Protein AF-A0A3B9M5R0-F1 (afdb_monomer)

Radius of gyration: 15.45 Å; Cα contacts (8 Å, |Δi|>4): 218; chains: 1; bounding box: 40×31×41 Å

Structure (mmCIF, N/CA/C/O backbone):
data_AF-A0A3B9M5R0-F1
#
_entry.id   AF-A0A3B9M5R0-F1
#
loop_
_atom_site.group_PDB
_atom_site.id
_atom_site.type_symbol
_atom_site.label_atom_id
_atom_site.label_alt_id
_atom_site.label_comp_id
_atom_site.label_asym_id
_atom_site.label_entity_id
_atom_site.label_seq_id
_atom_site.pdbx_PDB_ins_code
_atom_site.Cartn_x
_atom_site.Cartn_y
_atom_site.Cartn_z
_atom_site.occupancy
_atom_site.B_iso_or_equiv
_atom_site.auth_seq_id
_atom_site.auth_comp_id
_atom_site.auth_asym_id
_atom_site.auth_atom_id
_atom_site.pdbx_PDB_model_num
ATOM 1 N N . SER A 1 1 ? -12.198 15.393 16.793 1.00 52.78 1 SER A N 1
ATOM 2 C CA . SER A 1 1 ? -11.192 16.451 17.051 1.00 52.78 1 SER A CA 1
ATOM 3 C C . SER A 1 1 ? -10.620 16.917 15.724 1.00 52.78 1 SER A C 1
ATOM 5 O O . SER A 1 1 ? -10.306 16.064 14.900 1.00 52.78 1 SER A O 1
ATOM 7 N N . GLU A 1 2 ? -10.477 18.224 15.521 1.00 62.06 2 GLU A N 1
ATOM 8 C CA . GLU A 1 2 ? -9.937 18.838 14.297 1.00 62.06 2 GLU A CA 1
ATOM 9 C C . GLU A 1 2 ? -8.559 18.267 13.911 1.00 62.06 2 GLU A C 1
ATOM 11 O O . GLU A 1 2 ? -8.346 17.897 12.761 1.00 62.06 2 GLU A O 1
ATOM 16 N N . LYS A 1 3 ? -7.686 18.021 14.904 1.00 69.56 3 LYS A N 1
ATOM 17 C CA . LYS A 1 3 ? -6.359 17.395 14.71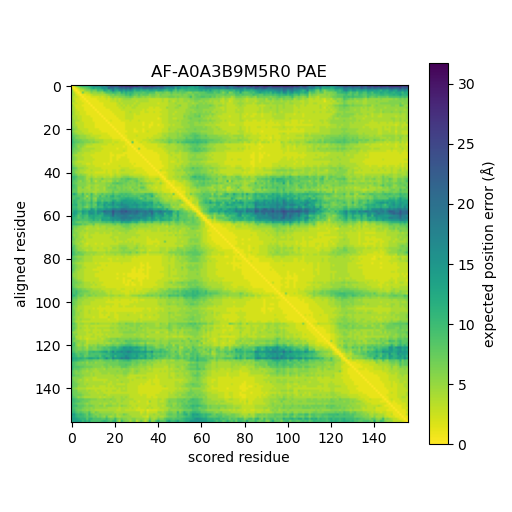7 1.00 69.56 3 LYS A CA 1
ATOM 18 C C . LYS A 1 3 ? -6.401 15.946 14.213 1.00 69.56 3 LYS A C 1
ATOM 20 O O . LYS A 1 3 ? -5.487 15.498 13.535 1.00 69.56 3 LYS A O 1
ATOM 25 N N . GLY A 1 4 ? -7.431 15.186 14.584 1.00 71.50 4 GLY A N 1
ATOM 26 C CA . GLY A 1 4 ? -7.571 13.796 14.141 1.00 71.50 4 GLY A CA 1
ATOM 27 C C . GLY A 1 4 ? -8.160 13.709 12.734 1.00 71.50 4 GLY A C 1
ATOM 28 O O . GLY A 1 4 ? -7.687 12.929 11.915 1.00 71.50 4 GLY A O 1
ATOM 29 N N . ALA A 1 5 ? -9.143 14.561 12.429 1.00 75.38 5 ALA A N 1
ATOM 30 C CA . ALA A 1 5 ? -9.704 14.666 11.085 1.00 75.38 5 ALA A CA 1
ATOM 31 C C . ALA A 1 5 ? -8.661 15.164 10.068 1.00 75.38 5 ALA A C 1
ATOM 33 O O . ALA A 1 5 ? -8.576 14.611 8.973 1.00 75.38 5 ALA A O 1
ATOM 34 N N . SER A 1 6 ? -7.824 16.140 10.443 1.00 82.12 6 SER A N 1
ATOM 35 C CA . SER A 1 6 ? -6.737 16.619 9.584 1.00 82.12 6 SER A CA 1
ATOM 36 C C . SER A 1 6 ? -5.670 15.550 9.340 1.00 82.12 6 SER A C 1
ATOM 38 O O . SER A 1 6 ? -5.227 15.393 8.207 1.00 82.12 6 SER A O 1
ATOM 40 N N . ALA A 1 7 ? -5.313 14.743 10.346 1.00 83.50 7 ALA A N 1
ATOM 41 C CA . ALA A 1 7 ? -4.366 13.640 10.170 1.00 83.50 7 ALA A CA 1
ATOM 42 C C . ALA A 1 7 ? -4.862 12.594 9.152 1.00 83.50 7 ALA A C 1
ATOM 44 O O . ALA A 1 7 ? -4.091 12.143 8.306 1.00 83.50 7 ALA A O 1
ATOM 45 N N . TRP A 1 8 ? -6.155 12.245 9.184 1.00 84.38 8 TRP A N 1
ATOM 46 C CA . TRP A 1 8 ? -6.763 11.368 8.175 1.00 84.38 8 TRP A CA 1
ATOM 47 C C . TRP A 1 8 ? -6.789 12.011 6.784 1.00 84.38 8 TRP A C 1
ATOM 49 O O . TRP A 1 8 ? -6.508 11.326 5.802 1.00 84.38 8 TRP A O 1
ATOM 59 N N . HIS A 1 9 ? -7.065 13.315 6.701 1.00 84.62 9 HIS A N 1
ATOM 60 C CA . HIS A 1 9 ? -7.038 14.066 5.445 1.00 84.62 9 HIS A CA 1
ATOM 61 C C . HIS A 1 9 ? -5.637 14.046 4.816 1.00 84.62 9 HIS A C 1
ATOM 63 O O . HIS A 1 9 ? -5.489 13.616 3.676 1.00 84.62 9 HIS A O 1
ATOM 69 N N . PHE A 1 10 ? -4.595 14.439 5.554 1.00 85.56 10 PHE A N 1
ATOM 70 C CA . PHE A 1 10 ? -3.220 14.422 5.041 1.00 85.56 10 PHE A CA 1
ATOM 71 C C . PHE A 1 10 ? -2.769 13.017 4.646 1.00 85.56 10 PHE A C 1
ATOM 73 O O . PHE A 1 10 ? -2.073 12.845 3.648 1.00 85.56 10 PHE A O 1
ATOM 80 N N . SER A 1 11 ? -3.219 12.003 5.389 1.00 85.88 11 SER A N 1
ATOM 81 C CA . SER A 1 11 ? -2.937 10.618 5.039 1.00 85.88 11 SER A CA 1
ATOM 82 C C .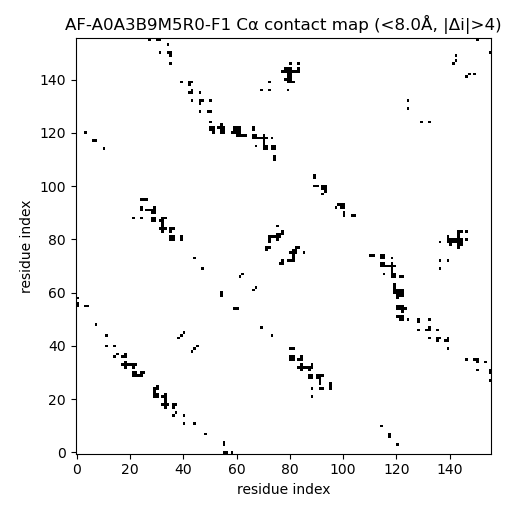 SER A 1 11 ? -3.562 10.212 3.701 1.00 85.88 11 SER A C 1
ATOM 84 O O . SER A 1 11 ? -2.924 9.532 2.907 1.00 85.88 11 SER A O 1
ATOM 86 N N . PHE A 1 12 ? -4.787 10.665 3.429 1.00 86.88 12 PHE A N 1
ATOM 87 C CA . PHE A 1 12 ? -5.456 10.448 2.148 1.00 86.88 12 PHE A CA 1
ATOM 88 C C . PHE A 1 12 ? -4.774 11.215 1.009 1.00 86.88 12 PHE A C 1
ATOM 90 O O . PHE A 1 12 ? -4.571 10.657 -0.065 1.00 86.88 12 PHE A O 1
ATOM 97 N N . MET A 1 13 ? -4.372 12.470 1.245 1.00 87.94 13 MET A N 1
ATOM 98 C CA . MET A 1 13 ? -3.665 13.264 0.237 1.00 87.94 13 MET A CA 1
ATOM 99 C C . MET A 1 13 ? -2.361 12.614 -0.209 1.00 87.94 13 MET A C 1
ATOM 101 O O . MET A 1 13 ? -2.087 12.604 -1.404 1.00 87.94 13 MET A O 1
ATOM 105 N N . ALA A 1 14 ? -1.557 12.065 0.703 1.00 88.62 14 ALA A N 1
ATOM 106 C CA . ALA A 1 14 ? -0.302 11.470 0.257 1.00 88.62 14 ALA A CA 1
ATOM 107 C C . ALA A 1 14 ? -0.446 10.060 -0.324 1.00 88.62 14 ALA A C 1
ATOM 109 O O . ALA A 1 14 ? 0.401 9.687 -1.127 1.00 88.62 14 ALA A O 1
ATOM 110 N N . ASP A 1 15 ? -1.525 9.321 -0.046 1.00 89.50 15 ASP A N 1
ATOM 111 C CA . ASP A 1 15 ? -1.847 8.143 -0.864 1.00 89.50 15 ASP A CA 1
ATOM 112 C C . ASP A 1 15 ? -2.134 8.555 -2.317 1.00 89.50 15 ASP A C 1
ATOM 114 O O . ASP A 1 15 ? -1.626 7.928 -3.241 1.00 89.50 15 ASP A O 1
ATOM 118 N N . TRP A 1 16 ? -2.879 9.644 -2.540 1.00 91.12 16 TRP A N 1
ATOM 119 C CA . TRP A 1 16 ? -3.058 10.202 -3.887 1.00 91.12 16 TRP A CA 1
ATOM 120 C C . TRP A 1 16 ? -1.753 10.721 -4.486 1.00 91.12 16 TRP A C 1
ATOM 122 O O . TRP A 1 16 ? -1.498 10.504 -5.668 1.00 91.12 16 TRP A O 1
ATOM 132 N N . GLY A 1 17 ? -0.898 11.347 -3.675 1.00 91.25 17 GLY A N 1
ATOM 133 C CA . GLY A 1 17 ? 0.463 11.698 -4.071 1.00 91.25 17 GLY A CA 1
ATOM 134 C C . GLY A 1 17 ? 1.241 10.475 -4.555 1.00 91.25 17 GLY A C 1
ATOM 135 O O . GLY A 1 17 ? 1.864 10.532 -5.607 1.00 91.25 17 GLY A O 1
ATOM 136 N N . LEU A 1 18 ? 1.125 9.342 -3.856 1.00 91.44 18 LEU A N 1
ATOM 137 C CA . LEU A 1 18 ? 1.752 8.081 -4.243 1.00 91.44 18 LEU A CA 1
ATOM 138 C C . LEU A 1 18 ? 1.197 7.539 -5.568 1.00 91.44 18 LEU A C 1
ATOM 140 O O . LEU A 1 18 ? 1.980 7.077 -6.394 1.00 91.44 18 LEU A O 1
ATOM 144 N N . VAL A 1 19 ? -0.120 7.637 -5.802 1.00 93.81 19 VAL A N 1
ATOM 145 C CA . VAL A 1 19 ? -0.740 7.296 -7.099 1.00 93.81 19 VAL A CA 1
ATOM 146 C C . VAL A 1 19 ? -0.145 8.155 -8.218 1.00 93.81 19 VAL A C 1
ATOM 148 O O . VAL A 1 19 ? 0.257 7.621 -9.248 1.00 93.81 19 VAL A O 1
ATOM 151 N N . MET A 1 20 ? -0.047 9.473 -8.016 1.00 93.19 20 MET A N 1
ATOM 152 C CA . MET A 1 20 ? 0.525 10.389 -9.010 1.00 93.19 20 MET A CA 1
ATOM 153 C C . MET A 1 20 ? 2.010 10.110 -9.256 1.00 93.19 20 MET A C 1
ATOM 155 O O . MET A 1 20 ? 2.443 10.083 -10.405 1.00 93.19 20 MET A O 1
ATOM 159 N N . CYS A 1 21 ? 2.785 9.845 -8.199 1.00 92.31 21 CYS A N 1
ATOM 160 C CA . CYS A 1 21 ? 4.179 9.428 -8.325 1.00 92.31 21 CYS A CA 1
ATOM 161 C C . CYS A 1 21 ? 4.301 8.141 -9.145 1.00 92.31 21 CYS A C 1
ATOM 163 O O . CYS A 1 21 ? 5.148 8.076 -10.026 1.00 92.31 21 CYS A O 1
ATOM 165 N N . ALA A 1 22 ? 3.449 7.146 -8.888 1.00 93.19 22 ALA A N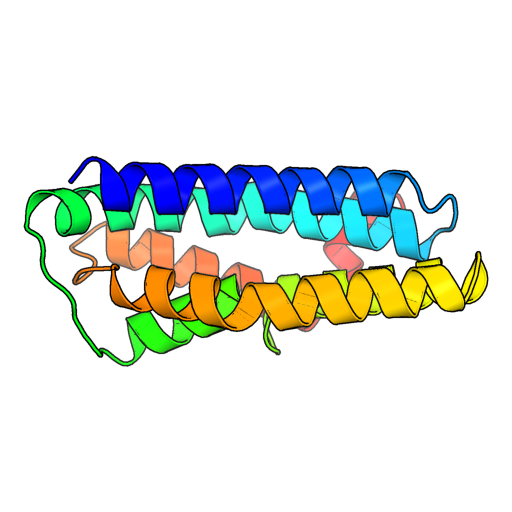 1
ATOM 166 C CA . ALA A 1 22 ? 3.466 5.870 -9.593 1.00 93.19 22 ALA A CA 1
ATOM 167 C C . ALA A 1 22 ? 3.090 6.005 -11.076 1.00 93.19 22 ALA A C 1
ATOM 169 O O . ALA A 1 22 ? 3.797 5.471 -11.925 1.00 93.19 22 ALA A O 1
ATOM 170 N N . PHE A 1 23 ? 2.059 6.791 -11.410 1.00 92.19 23 PHE A N 1
ATOM 171 C CA . PHE A 1 23 ? 1.748 7.125 -12.807 1.00 92.19 23 PHE A CA 1
ATOM 172 C C . PHE A 1 23 ? 2.877 7.896 -13.501 1.00 92.19 23 PHE A C 1
ATOM 174 O O . PHE A 1 23 ? 3.077 7.743 -14.703 1.00 92.19 23 PHE A O 1
ATOM 181 N N . GLY A 1 24 ? 3.623 8.708 -12.748 1.00 91.50 24 GLY A N 1
ATOM 182 C CA . GLY A 1 24 ? 4.803 9.420 -13.235 1.00 91.50 24 GLY A CA 1
ATOM 183 C C . GLY A 1 24 ? 6.011 8.525 -13.528 1.00 91.50 24 GLY A C 1
ATOM 184 O O . GLY A 1 24 ? 6.986 9.021 -14.086 1.00 91.50 24 GLY A O 1
ATOM 185 N N . VAL A 1 25 ? 5.968 7.233 -13.181 1.00 93.44 25 VAL A N 1
ATOM 186 C CA . VAL A 1 25 ? 6.975 6.236 -13.565 1.00 93.44 25 VAL A CA 1
ATOM 187 C C . VAL A 1 25 ? 6.446 5.483 -14.799 1.00 93.44 25 VAL A C 1
ATOM 189 O O . VAL A 1 25 ? 5.628 4.575 -14.646 1.00 93.44 25 VAL A O 1
ATOM 192 N N . PRO A 1 26 ? 6.880 5.826 -16.032 1.00 91.50 26 PRO A N 1
ATOM 193 C CA . PRO A 1 26 ? 6.269 5.349 -17.276 1.00 91.50 26 PRO A CA 1
ATOM 194 C C . PRO A 1 26 ? 6.751 3.940 -17.671 1.00 91.50 26 PRO A C 1
ATOM 196 O O . PRO A 1 26 ? 7.162 3.702 -18.803 1.00 91.50 26 PRO A O 1
ATOM 199 N N . VAL A 1 27 ? 6.711 3.001 -16.728 1.00 92.94 27 VAL A N 1
ATOM 200 C CA . VAL A 1 27 ? 7.010 1.575 -16.925 1.00 92.94 27 VAL A CA 1
ATOM 201 C C . VAL A 1 27 ? 5.860 0.734 -16.373 1.00 92.94 27 VAL A C 1
ATOM 203 O O . VAL A 1 27 ? 5.084 1.212 -15.541 1.00 92.94 27 VAL A O 1
ATOM 206 N N . ALA A 1 28 ? 5.744 -0.519 -16.822 1.00 92.62 28 ALA A N 1
ATOM 207 C CA . ALA A 1 28 ? 4.630 -1.402 -16.461 1.00 92.62 28 ALA A CA 1
ATOM 208 C C . ALA A 1 28 ? 4.445 -1.529 -14.938 1.00 92.62 28 ALA A C 1
ATOM 210 O O . ALA A 1 28 ? 3.334 -1.382 -14.432 1.00 92.62 28 ALA A O 1
ATOM 211 N N . ASP A 1 29 ? 5.543 -1.687 -14.196 1.00 93.19 29 ASP A N 1
ATOM 212 C CA . ASP A 1 29 ? 5.508 -1.794 -12.735 1.00 93.19 29 ASP A CA 1
ATOM 213 C C . ASP A 1 29 ? 5.026 -0.497 -12.053 1.00 93.19 29 ASP A C 1
ATOM 215 O O . ASP A 1 29 ? 4.328 -0.554 -11.039 1.00 93.19 29 ASP A O 1
ATOM 219 N N . GLY A 1 30 ? 5.316 0.677 -12.627 1.00 92.81 30 GLY A N 1
ATOM 220 C CA . GLY A 1 30 ? 4.802 1.964 -12.145 1.00 92.81 30 GLY A CA 1
ATOM 221 C C . GLY A 1 30 ? 3.286 2.087 -12.323 1.00 92.81 30 GLY A C 1
ATOM 222 O O . GLY A 1 30 ? 2.570 2.464 -11.392 1.00 92.81 30 GLY A O 1
ATOM 223 N N . GLN A 1 31 ? 2.774 1.670 -13.483 1.00 93.12 31 GLN A N 1
ATOM 224 C CA . GLN A 1 31 ? 1.334 1.633 -13.756 1.00 93.12 31 GLN A CA 1
ATOM 225 C C . GLN A 1 31 ? 0.615 0.627 -12.849 1.00 93.12 31 GLN A C 1
ATOM 227 O O . GLN A 1 31 ? -0.404 0.959 -12.239 1.00 93.12 31 GLN A O 1
ATOM 232 N N . ALA A 1 32 ? 1.176 -0.574 -12.694 1.00 94.06 32 ALA A N 1
ATOM 233 C CA . ALA A 1 32 ? 0.639 -1.604 -11.814 1.00 94.06 32 ALA A CA 1
ATOM 234 C C . ALA A 1 32 ? 0.591 -1.125 -10.355 1.00 94.06 32 ALA A C 1
ATOM 236 O O . ALA A 1 32 ? -0.423 -1.291 -9.671 1.00 94.06 32 ALA A O 1
ATOM 237 N N . ALA A 1 33 ? 1.646 -0.450 -9.889 1.00 95.25 33 ALA A N 1
ATOM 238 C CA . ALA A 1 33 ? 1.658 0.182 -8.578 1.00 95.25 33 ALA A CA 1
ATOM 239 C C . ALA A 1 33 ? 0.544 1.229 -8.434 1.00 95.25 33 ALA A C 1
ATOM 241 O O . ALA A 1 33 ? -0.191 1.192 -7.447 1.00 95.25 33 ALA A O 1
ATOM 242 N N . ALA A 1 34 ? 0.374 2.123 -9.413 1.00 94.88 34 ALA A N 1
ATOM 243 C CA . ALA A 1 34 ? -0.660 3.157 -9.384 1.00 94.88 34 ALA A CA 1
ATOM 244 C C . ALA A 1 34 ? -2.069 2.553 -9.261 1.00 94.88 34 ALA A C 1
ATOM 246 O O . ALA A 1 34 ? -2.856 2.977 -8.408 1.00 94.88 34 ALA A O 1
ATOM 247 N N . VAL A 1 35 ? -2.356 1.511 -10.050 1.00 93.81 35 VAL A N 1
ATOM 248 C CA . VAL A 1 35 ? -3.621 0.766 -10.006 1.00 93.81 35 VAL A CA 1
ATOM 249 C C . VAL A 1 35 ? -3.846 0.160 -8.621 1.00 93.81 35 VAL A C 1
ATOM 251 O O . VAL A 1 35 ? -4.902 0.372 -8.022 1.00 93.81 35 VAL A O 1
ATOM 254 N N . LEU A 1 36 ? -2.854 -0.539 -8.061 1.00 93.25 36 LEU A N 1
ATOM 255 C CA . LEU A 1 36 ? -2.987 -1.163 -6.742 1.00 93.25 36 LEU A CA 1
ATOM 256 C C . LEU A 1 36 ? -3.174 -0.142 -5.615 1.00 93.25 36 LEU A C 1
ATOM 258 O O . LEU A 1 36 ? -3.980 -0.382 -4.712 1.00 93.25 36 LEU A O 1
ATOM 262 N N . VAL A 1 37 ? -2.483 1.005 -5.656 1.00 92.62 37 VAL A N 1
ATOM 263 C CA . VAL A 1 37 ? -2.706 2.078 -4.672 1.00 92.62 37 VAL A CA 1
ATOM 264 C C . VAL A 1 37 ? -4.129 2.623 -4.804 1.00 92.62 37 VAL A C 1
ATOM 266 O O . VAL A 1 37 ? -4.810 2.771 -3.791 1.00 92.62 37 VAL A O 1
ATOM 269 N N . MET A 1 38 ? -4.620 2.854 -6.024 1.00 92.06 38 MET A N 1
ATOM 270 C CA . MET A 1 38 ? -5.972 3.369 -6.258 1.00 92.06 38 MET A CA 1
ATOM 271 C C . MET A 1 38 ? -7.057 2.401 -5.755 1.00 92.06 38 MET A C 1
ATOM 273 O O . MET A 1 38 ? -7.985 2.818 -5.057 1.00 92.06 38 MET A O 1
ATOM 277 N N . TYR A 1 39 ? -6.901 1.097 -6.001 1.00 88.44 39 TYR A N 1
ATOM 278 C CA . TYR A 1 39 ? -7.762 0.070 -5.403 1.00 88.44 39 TYR A CA 1
ATOM 279 C C . TYR A 1 39 ? -7.673 0.057 -3.876 1.00 88.44 39 TYR A C 1
ATOM 281 O O . TYR A 1 39 ? -8.697 -0.040 -3.199 1.00 88.44 39 TYR A O 1
ATOM 289 N N . GLY A 1 40 ? -6.468 0.204 -3.323 1.00 86.88 40 GLY A N 1
ATOM 290 C CA . GLY A 1 40 ? -6.249 0.356 -1.887 1.00 86.88 40 GLY A CA 1
ATOM 291 C C . GLY A 1 40 ? -7.041 1.531 -1.305 1.00 86.88 40 GLY A C 1
ATOM 292 O O . GLY A 1 40 ? -7.751 1.375 -0.309 1.00 86.88 40 GLY A O 1
ATOM 293 N N . ILE A 1 41 ? -6.996 2.696 -1.949 1.00 87.62 41 ILE A N 1
ATOM 294 C CA . ILE A 1 41 ? -7.759 3.880 -1.534 1.00 87.62 41 ILE A CA 1
ATOM 295 C C . ILE A 1 41 ? -9.270 3.585 -1.527 1.00 87.62 41 ILE A C 1
ATOM 297 O O . ILE A 1 41 ? -9.957 3.859 -0.539 1.00 87.62 41 ILE A O 1
ATOM 301 N N . LEU A 1 42 ? -9.799 2.987 -2.594 1.00 85.44 42 LEU A N 1
ATOM 302 C CA . LEU A 1 42 ? -11.239 2.754 -2.730 1.00 85.44 42 LEU A CA 1
ATOM 303 C C . LEU A 1 42 ? -11.757 1.673 -1.776 1.00 85.44 42 LEU A C 1
ATOM 305 O O . LEU A 1 42 ? -12.740 1.882 -1.064 1.00 85.44 42 LEU A O 1
ATOM 309 N N . LEU A 1 43 ? -11.088 0.521 -1.742 1.00 82.19 43 LEU A N 1
ATOM 310 C CA . LEU A 1 43 ? -11.581 -0.669 -1.049 1.00 82.19 43 LEU A CA 1
ATOM 311 C C . LEU A 1 43 ? -11.215 -0.699 0.431 1.00 82.19 43 LEU A C 1
ATOM 313 O O . LEU A 1 43 ? -11.890 -1.369 1.209 1.00 82.19 43 LEU A O 1
ATOM 317 N N . SER A 1 44 ? -10.146 -0.006 0.829 1.00 80.81 44 SER A N 1
ATOM 318 C CA . SER A 1 44 ? -9.574 -0.185 2.162 1.00 80.81 44 SER A CA 1
ATOM 319 C C . SER A 1 44 ? -9.555 1.103 2.988 1.00 80.81 44 SER A C 1
ATOM 321 O O . SER A 1 44 ? -10.019 1.103 4.128 1.00 80.81 44 SER A O 1
ATOM 323 N N . ARG A 1 45 ? -9.150 2.246 2.418 1.00 79.81 45 ARG A N 1
ATOM 324 C CA . ARG A 1 45 ? -9.145 3.535 3.137 1.00 79.81 45 ARG A CA 1
ATOM 325 C C . ARG A 1 45 ? -10.541 4.063 3.441 1.00 79.81 45 ARG A C 1
ATOM 327 O O . ARG A 1 45 ? -10.752 4.588 4.533 1.00 79.81 45 ARG A O 1
ATOM 334 N N . LEU A 1 46 ? -11.486 3.938 2.511 1.00 77.44 46 LEU A N 1
ATOM 335 C CA 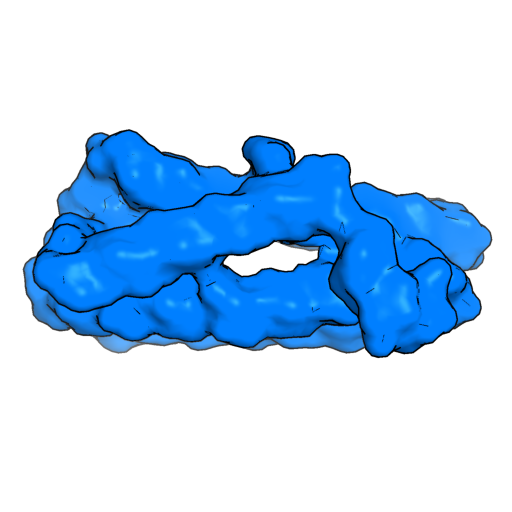. LEU A 1 46 ? -12.828 4.503 2.674 1.00 77.44 46 LEU A CA 1
ATOM 336 C C . LEU A 1 46 ? -13.608 3.830 3.826 1.00 77.44 46 LEU A C 1
ATOM 338 O O . LEU A 1 46 ? -14.106 4.553 4.695 1.00 77.44 46 LEU A O 1
ATOM 342 N N . PRO A 1 47 ? -13.629 2.485 3.953 1.00 78.25 47 PRO A N 1
ATOM 343 C CA . PRO A 1 47 ? -14.196 1.822 5.130 1.00 78.25 47 PRO A CA 1
ATOM 344 C C . PRO A 1 47 ? -13.489 2.193 6.440 1.00 78.25 47 PRO A C 1
ATOM 346 O O . PRO A 1 47 ? -14.155 2.454 7.444 1.00 78.25 47 PRO A O 1
ATOM 349 N N . LEU A 1 48 ? -12.151 2.285 6.437 1.00 78.19 48 LEU A N 1
ATOM 350 C CA . LEU A 1 48 ? -11.378 2.675 7.622 1.00 78.19 48 LEU A CA 1
ATOM 351 C C . LEU A 1 48 ? -11.659 4.121 8.061 1.00 78.19 48 LEU A C 1
ATOM 353 O O . LEU A 1 48 ? -11.730 4.398 9.257 1.00 78.19 48 LEU A O 1
ATOM 357 N N . TYR A 1 49 ? -11.866 5.040 7.116 1.00 77.44 49 TYR A N 1
ATOM 358 C CA . TYR A 1 49 ? -12.260 6.417 7.414 1.00 77.44 49 TYR A CA 1
ATOM 359 C C . TYR A 1 49 ? -13.669 6.489 8.020 1.00 77.44 49 TYR A C 1
ATOM 361 O O . TYR A 1 49 ? -13.907 7.219 8.983 1.00 77.44 49 TYR A O 1
ATOM 369 N N . LEU A 1 50 ? -14.617 5.706 7.497 1.00 76.44 50 LEU A N 1
ATOM 370 C CA . LEU A 1 50 ? -15.959 5.622 8.079 1.00 76.44 50 LEU A CA 1
ATOM 371 C C . LEU A 1 50 ? -15.926 5.050 9.502 1.00 76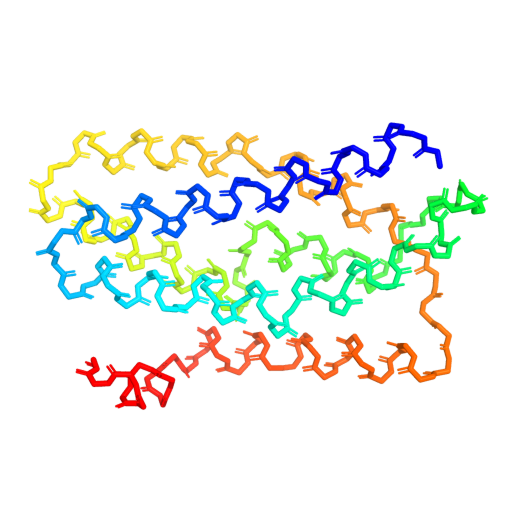.44 50 LEU A C 1
ATOM 373 O O . LEU A 1 50 ? -16.660 5.528 10.368 1.00 76.44 50 LEU A O 1
ATOM 377 N N . TRP A 1 51 ? -15.050 4.077 9.761 1.00 76.94 51 TRP A N 1
ATOM 378 C CA . TRP A 1 51 ? -14.821 3.527 11.096 1.00 76.94 51 TRP A CA 1
ATOM 379 C C . TRP A 1 51 ? -14.175 4.552 12.044 1.00 76.94 51 TRP A C 1
ATOM 381 O O . TRP A 1 51 ? -14.626 4.710 13.181 1.00 76.94 51 TRP A O 1
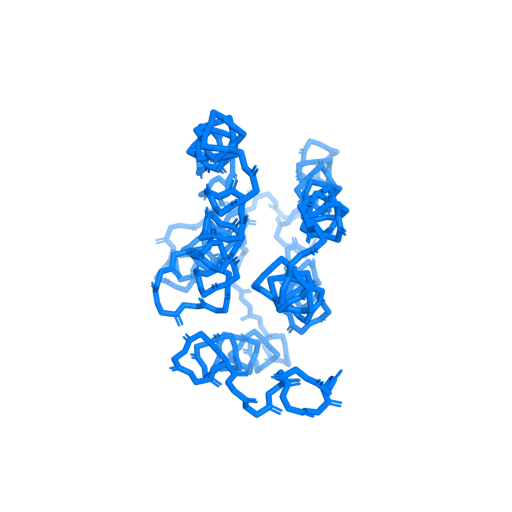ATOM 391 N N . SER A 1 52 ? -13.185 5.322 11.584 1.00 72.06 52 SER A N 1
ATOM 392 C CA . SER A 1 52 ? -12.510 6.319 12.425 1.00 72.06 52 SER A CA 1
ATOM 393 C C . SER A 1 52 ? -13.428 7.468 12.859 1.00 72.06 52 SER A C 1
ATOM 395 O O . SER A 1 52 ? -13.221 8.054 13.919 1.00 72.06 52 SER A O 1
ATOM 397 N N . ARG A 1 53 ? -14.496 7.781 12.109 1.00 74.12 53 ARG A N 1
ATOM 398 C CA . ARG A 1 53 ? -15.412 8.892 12.438 1.00 74.12 53 ARG A CA 1
ATOM 399 C C . ARG A 1 53 ? -16.025 8.810 13.838 1.00 74.12 53 ARG A C 1
ATOM 401 O O . ARG A 1 53 ? -16.133 9.843 14.499 1.00 74.12 53 ARG A O 1
ATOM 408 N N . GLN A 1 54 ? -16.427 7.621 14.293 1.00 69.75 54 GLN A N 1
ATOM 409 C CA . GLN A 1 54 ? -17.031 7.462 15.623 1.00 69.75 54 GLN A CA 1
ATOM 410 C C . GLN A 1 54 ? -15.988 7.655 16.734 1.00 69.75 54 GLN A C 1
ATOM 412 O O . GLN A 1 54 ? -16.194 8.453 17.647 1.00 69.75 54 GLN A O 1
ATOM 417 N N . SER A 1 55 ? -14.814 7.033 16.609 1.00 65.56 55 SER A N 1
ATOM 418 C CA . SER A 1 55 ? -13.748 7.143 17.614 1.00 65.56 55 SER A CA 1
ATOM 419 C C . SER A 1 55 ? -13.107 8.527 17.674 1.00 65.56 55 SER A C 1
ATOM 421 O O . SER A 1 55 ? -12.779 9.017 18.752 1.00 65.56 55 SER A O 1
ATOM 423 N N . LEU A 1 56 ? -12.994 9.215 16.535 1.00 67.94 56 LEU A N 1
ATOM 424 C CA . LEU A 1 56 ? -12.521 10.599 16.454 1.00 67.94 56 LEU A CA 1
ATOM 425 C C . LEU A 1 56 ? -13.454 11.592 17.162 1.00 67.94 56 LEU A C 1
ATOM 427 O O . LEU A 1 56 ? -13.001 12.672 17.576 1.00 67.94 56 LEU A O 1
ATOM 431 N N . ARG A 1 57 ? -14.744 11.249 17.275 1.00 64.31 57 ARG A N 1
ATOM 432 C CA . ARG A 1 57 ? -15.736 12.005 18.046 1.00 64.31 57 ARG A CA 1
ATOM 433 C C . ARG A 1 57 ? -15.601 11.719 19.542 1.00 64.31 57 ARG A C 1
ATOM 435 O O . ARG A 1 57 ? -15.632 12.660 20.325 1.00 64.31 57 ARG A O 1
ATOM 442 N N . GLU A 1 58 ? -15.371 10.462 19.910 1.00 65.81 58 GLU A N 1
ATOM 443 C CA . GLU A 1 58 ? -15.289 9.996 21.304 1.00 65.81 58 GLU A CA 1
ATOM 444 C C . GLU A 1 58 ? -13.886 10.137 21.940 1.00 65.81 58 GLU A C 1
ATOM 446 O O . GLU A 1 58 ? -13.738 9.951 23.142 1.00 65.81 58 GLU A O 1
ATOM 451 N N . ARG A 1 59 ? -12.853 10.505 21.162 1.00 64.81 59 ARG A N 1
ATOM 452 C CA . ARG A 1 59 ? -11.435 10.629 21.586 1.00 64.81 59 ARG A CA 1
ATOM 453 C C . ARG A 1 59 ? -10.837 9.354 22.198 1.00 64.81 59 ARG A C 1
ATOM 455 O O . ARG A 1 59 ? -9.876 9.424 22.961 1.00 64.81 59 ARG A O 1
ATOM 462 N N . ILE A 1 60 ? -11.358 8.191 21.833 1.00 65.81 60 ILE A N 1
ATOM 463 C CA . ILE A 1 60 ? -10.864 6.912 22.341 1.00 65.81 60 ILE A CA 1
ATOM 464 C C . ILE A 1 60 ? -9.635 6.503 21.523 1.00 65.81 60 ILE A C 1
ATOM 466 O O . ILE A 1 60 ? -9.732 6.298 20.313 1.00 65.81 60 ILE A O 1
ATOM 470 N N . GLN A 1 61 ? -8.483 6.378 22.182 1.00 67.56 61 GLN A N 1
ATOM 471 C CA . GLN A 1 61 ? -7.322 5.667 21.642 1.00 67.56 61 GLN A CA 1
ATOM 472 C C . GLN A 1 61 ? -7.329 4.251 22.200 1.00 67.56 61 GLN A C 1
ATOM 474 O O . GLN A 1 61 ? -7.544 4.062 23.397 1.00 67.56 61 GLN A O 1
ATOM 479 N N . THR A 1 62 ? -7.111 3.256 21.342 1.00 70.81 62 THR A N 1
ATOM 480 C CA . THR A 1 62 ? -7.096 1.863 21.796 1.00 70.81 62 THR A CA 1
ATOM 481 C C . THR A 1 62 ? -5.974 1.082 21.132 1.00 70.81 62 THR A C 1
ATOM 483 O O . THR A 1 62 ? -5.875 1.057 19.907 1.00 70.81 62 THR A O 1
ATOM 486 N N . ASP A 1 63 ? -5.184 0.365 21.928 1.00 74.06 63 ASP A N 1
ATOM 487 C CA . ASP A 1 63 ? -4.156 -0.560 21.441 1.00 74.06 63 ASP A CA 1
ATOM 488 C C . ASP A 1 63 ? -4.729 -1.977 21.309 1.00 74.06 63 ASP A C 1
ATOM 490 O O . ASP A 1 63 ? -4.338 -2.911 22.004 1.00 74.06 63 ASP A O 1
ATOM 494 N N . ARG A 1 64 ? -5.729 -2.141 20.433 1.00 79.94 64 ARG A N 1
ATOM 495 C CA . ARG A 1 64 ? -6.329 -3.457 20.152 1.00 79.94 64 ARG A CA 1
ATOM 496 C C . ARG A 1 64 ? -5.652 -4.143 18.964 1.00 79.94 64 ARG A C 1
ATOM 498 O O . ARG A 1 64 ? -5.223 -3.449 18.043 1.00 79.94 64 ARG A O 1
ATOM 505 N N . PRO A 1 65 ? -5.653 -5.489 18.901 1.00 84.56 65 PRO A N 1
ATOM 506 C CA . PRO A 1 65 ? -5.051 -6.230 17.790 1.00 84.56 65 PRO A CA 1
ATOM 507 C C . PRO A 1 65 ? -5.569 -5.790 16.416 1.00 84.56 65 PRO A C 1
ATOM 509 O O . PRO A 1 65 ? -4.794 -5.606 15.484 1.00 84.56 65 PRO A O 1
ATOM 512 N N . ILE A 1 66 ? -6.874 -5.526 16.300 1.00 83.81 66 ILE A N 1
ATOM 513 C CA . ILE A 1 66 ? -7.480 -5.066 15.043 1.00 83.81 66 ILE A CA 1
ATOM 514 C C . ILE A 1 66 ? -6.992 -3.673 14.614 1.00 83.81 66 ILE A C 1
ATOM 516 O O . ILE A 1 66 ? -6.858 -3.402 13.424 1.00 83.81 66 ILE A O 1
ATOM 520 N N . ASN A 1 67 ? -6.654 -2.811 15.575 1.00 85.25 67 ASN A N 1
ATOM 521 C CA . ASN A 1 67 ? -6.088 -1.491 15.310 1.00 85.25 67 ASN A CA 1
ATOM 522 C C . ASN A 1 67 ? -4.631 -1.598 14.861 1.00 85.25 67 ASN A C 1
ATOM 524 O O . ASN A 1 67 ? -4.200 -0.812 14.024 1.00 85.25 67 ASN A O 1
ATOM 528 N N . LEU A 1 68 ? -3.888 -2.586 15.374 1.00 84.56 68 LEU A N 1
ATOM 529 C CA . LEU A 1 68 ? -2.539 -2.900 14.902 1.00 84.56 68 LEU A CA 1
ATOM 530 C C . LEU A 1 68 ? -2.564 -3.462 13.477 1.00 84.56 68 LEU A C 1
ATOM 532 O O . LEU A 1 68 ? -1.742 -3.057 12.664 1.00 84.56 68 LEU A O 1
ATOM 536 N N . LEU A 1 69 ? -3.535 -4.318 13.142 1.00 88.19 69 LEU A N 1
ATOM 537 C CA . LEU A 1 69 ? -3.726 -4.797 11.767 1.00 88.19 69 LEU A CA 1
ATOM 538 C C . LEU A 1 69 ? -4.067 -3.650 10.814 1.00 88.19 69 LEU A C 1
ATOM 540 O O . LEU A 1 69 ? -3.473 -3.538 9.746 1.00 88.19 69 LEU A O 1
ATOM 544 N N . ALA A 1 70 ? -4.972 -2.756 11.215 1.00 86.75 70 ALA A N 1
ATOM 545 C CA . ALA A 1 70 ? -5.285 -1.571 10.428 1.00 86.75 70 ALA A CA 1
ATOM 546 C C . ALA A 1 70 ? -4.080 -0.621 10.313 1.00 86.75 70 ALA A C 1
ATOM 548 O O . ALA A 1 70 ? -3.819 -0.099 9.235 1.00 86.75 70 ALA A O 1
ATOM 549 N N . ALA A 1 71 ? -3.307 -0.429 11.387 1.00 88.19 71 ALA A N 1
ATOM 550 C CA . ALA A 1 71 ? -2.066 0.346 11.374 1.00 88.19 71 ALA A CA 1
ATOM 551 C C . ALA A 1 71 ? -1.043 -0.233 10.385 1.00 88.19 71 ALA A C 1
ATOM 553 O O . ALA A 1 71 ? -0.448 0.507 9.606 1.00 88.19 71 ALA A O 1
ATOM 554 N N . ALA A 1 72 ? -0.872 -1.554 10.407 1.00 88.69 72 ALA A N 1
ATOM 555 C CA . ALA A 1 72 ? 0.013 -2.297 9.524 1.00 88.69 72 ALA A CA 1
ATOM 556 C C . ALA A 1 72 ? -0.436 -2.170 8.055 1.00 88.69 72 ALA A C 1
ATOM 558 O O . ALA A 1 72 ? 0.360 -1.809 7.187 1.00 88.69 72 ALA A O 1
ATOM 559 N N . MET A 1 73 ? -1.739 -2.320 7.793 1.00 90.12 73 MET A N 1
ATOM 560 C CA . MET A 1 73 ? -2.329 -2.111 6.469 1.00 90.12 73 MET A CA 1
ATOM 561 C C . MET A 1 73 ? -2.116 -0.677 5.958 1.00 90.12 73 MET A C 1
ATOM 563 O O . MET A 1 73 ? -1.693 -0.491 4.819 1.00 90.12 73 MET A O 1
ATOM 567 N N . LEU A 1 74 ? -2.350 0.339 6.797 1.00 87.69 74 LEU A N 1
ATOM 568 C CA . LEU A 1 74 ? -2.147 1.756 6.457 1.00 87.69 74 LEU A CA 1
ATOM 569 C C . LEU A 1 74 ? -0.673 2.095 6.201 1.00 87.69 74 LEU A C 1
ATOM 571 O O . LEU A 1 74 ? -0.363 2.893 5.317 1.00 87.69 74 LEU A O 1
ATOM 575 N N . ALA A 1 75 ? 0.239 1.468 6.946 1.00 88.75 75 ALA A N 1
ATOM 576 C CA . ALA A 1 75 ? 1.675 1.584 6.718 1.00 88.75 75 ALA A CA 1
ATOM 577 C C . ALA A 1 75 ? 2.125 0.884 5.421 1.00 88.75 75 ALA A C 1
ATOM 579 O O . ALA A 1 75 ? 3.236 1.126 4.952 1.00 88.75 75 ALA A O 1
ATOM 580 N N . GLY A 1 76 ? 1.268 0.049 4.822 1.00 88.94 76 GLY A N 1
ATOM 581 C CA . GLY A 1 76 ? 1.590 -0.743 3.641 1.00 88.94 76 GLY A CA 1
ATOM 582 C C . GLY A 1 76 ? 2.481 -1.937 3.941 1.00 88.94 76 GLY A C 1
ATOM 583 O O . GLY A 1 76 ? 3.334 -2.268 3.122 1.00 88.94 76 GLY A O 1
ATOM 584 N N . SER A 1 77 ? 2.331 -2.549 5.117 1.00 90.12 77 SER A N 1
ATOM 585 C CA . SER A 1 77 ? 3.085 -3.748 5.468 1.00 90.12 77 SER A CA 1
ATOM 586 C C . SER A 1 77 ? 2.605 -4.961 4.674 1.00 90.12 77 SER A C 1
ATOM 588 O O . SER A 1 77 ? 1.456 -5.032 4.234 1.00 90.12 77 SER A O 1
ATOM 590 N N . ALA A 1 78 ? 3.460 -5.974 4.552 1.00 91.56 78 ALA A N 1
ATOM 591 C CA . ALA A 1 78 ? 3.001 -7.293 4.141 1.00 91.56 78 ALA A CA 1
ATOM 592 C C . ALA A 1 78 ? 1.992 -7.848 5.176 1.00 91.56 78 ALA A C 1
ATOM 594 O O . ALA A 1 78 ? 2.090 -7.504 6.362 1.00 91.56 78 ALA A O 1
ATOM 595 N N . PRO A 1 79 ? 1.020 -8.680 4.763 1.00 92.81 79 PRO A N 1
ATOM 596 C CA . PRO A 1 79 ? 0.750 -9.149 3.397 1.00 92.81 79 PRO A CA 1
ATOM 597 C C . PRO A 1 79 ? -0.288 -8.287 2.641 1.00 92.81 79 PRO A C 1
ATOM 599 O O . PRO A 1 79 ? -0.996 -8.790 1.776 1.00 92.81 79 PRO A O 1
ATOM 602 N N . PHE A 1 80 ? -0.443 -7.006 2.982 1.00 93.00 80 PHE A N 1
ATOM 603 C CA . PHE A 1 80 ? -1.505 -6.157 2.432 1.00 93.00 80 PHE A CA 1
ATOM 604 C C . PHE A 1 80 ? -1.165 -5.595 1.044 1.00 93.00 80 PHE A C 1
ATOM 606 O O . PHE A 1 80 ? 0.001 -5.428 0.693 1.00 93.00 80 PHE A O 1
ATOM 613 N N . ALA A 1 81 ? -2.189 -5.210 0.277 1.00 92.75 81 ALA A N 1
ATOM 614 C CA . ALA A 1 81 ? -2.069 -4.651 -1.075 1.00 92.75 81 ALA A CA 1
ATOM 615 C C . ALA A 1 81 ? -1.085 -3.474 -1.166 1.00 92.75 81 ALA A C 1
ATOM 617 O O . ALA A 1 81 ? -0.356 -3.328 -2.147 1.00 92.75 81 ALA A O 1
ATOM 618 N N . GLY A 1 82 ? -1.021 -2.656 -0.109 1.00 91.50 82 GLY A N 1
ATOM 619 C CA . GLY A 1 82 ? -0.093 -1.533 -0.026 1.00 91.50 82 GLY A CA 1
ATOM 620 C C . GLY A 1 82 ? 1.381 -1.945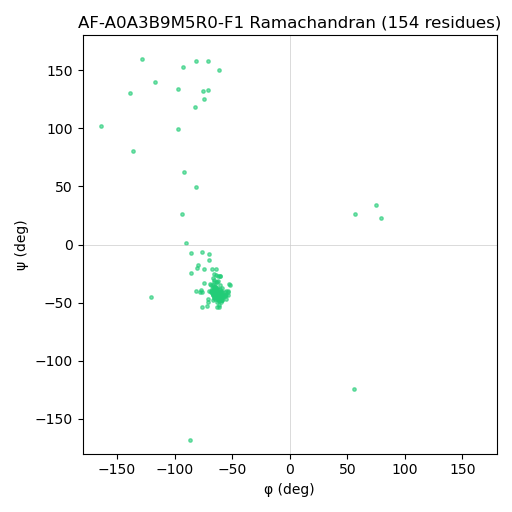 -0.094 1.00 91.50 82 GLY A C 1
ATOM 621 O O . GLY A 1 82 ? 2.195 -1.143 -0.548 1.00 91.50 82 GLY A O 1
ATOM 622 N N . PHE A 1 83 ? 1.728 -3.165 0.320 1.00 94.00 83 PHE A N 1
ATOM 623 C CA . PHE A 1 83 ? 3.084 -3.696 0.207 1.00 94.00 83 PHE A CA 1
ATOM 624 C C . PHE A 1 83 ? 3.437 -4.011 -1.245 1.00 94.00 83 PHE A C 1
ATOM 626 O O . PHE A 1 83 ? 4.422 -3.483 -1.754 1.00 94.00 83 PHE A O 1
ATOM 633 N N . ALA A 1 84 ? 2.595 -4.793 -1.931 1.00 94.19 84 ALA A N 1
ATOM 634 C CA . ALA A 1 84 ? 2.787 -5.132 -3.342 1.00 94.19 84 ALA A CA 1
ATOM 635 C C . ALA A 1 84 ? 2.902 -3.870 -4.211 1.00 94.19 84 ALA A C 1
ATOM 637 O O . ALA A 1 84 ? 3.821 -3.750 -5.018 1.00 94.19 84 ALA A O 1
ATOM 638 N N . ALA A 1 85 ? 2.040 -2.879 -3.964 1.00 94.75 85 ALA A N 1
ATOM 639 C CA . ALA A 1 85 ? 2.091 -1.594 -4.651 1.00 94.75 85 ALA A CA 1
ATOM 640 C C . ALA A 1 85 ? 3.422 -0.848 -4.439 1.00 94.75 85 ALA A C 1
ATOM 642 O O . ALA A 1 85 ? 3.993 -0.320 -5.388 1.00 94.75 85 ALA A O 1
ATOM 643 N N . ARG A 1 86 ? 3.950 -0.821 -3.205 1.00 94.88 86 ARG A N 1
ATOM 644 C CA . ARG A 1 86 ? 5.240 -0.178 -2.893 1.00 94.88 86 ARG A CA 1
ATOM 645 C C . ARG A 1 86 ? 6.416 -0.914 -3.530 1.00 94.88 86 ARG A C 1
ATOM 647 O O . ARG A 1 86 ? 7.337 -0.258 -4.002 1.00 94.88 86 ARG A O 1
ATOM 654 N N . VAL A 1 87 ? 6.386 -2.247 -3.561 1.00 95.44 87 VAL A N 1
ATOM 655 C CA . VAL A 1 87 ? 7.423 -3.060 -4.218 1.00 95.44 87 VAL A CA 1
ATOM 656 C C . VAL A 1 87 ? 7.458 -2.772 -5.716 1.00 95.44 87 VAL A C 1
ATOM 658 O O . VAL A 1 87 ? 8.525 -2.467 -6.240 1.00 95.44 87 VAL A O 1
ATOM 661 N N . LEU A 1 88 ? 6.302 -2.798 -6.385 1.00 95.56 88 LEU A N 1
ATOM 662 C CA . LEU A 1 88 ? 6.200 -2.482 -7.812 1.00 95.56 88 LEU A CA 1
ATOM 663 C C . LEU A 1 88 ? 6.631 -1.040 -8.101 1.00 95.56 88 LEU A C 1
ATOM 665 O O . LEU A 1 88 ? 7.402 -0.803 -9.025 1.00 95.56 88 LEU A O 1
ATOM 669 N N . LEU A 1 89 ? 6.239 -0.082 -7.257 1.00 96.00 89 LEU A N 1
ATOM 670 C CA . LEU A 1 89 ? 6.668 1.307 -7.403 1.00 96.00 89 LEU A CA 1
ATOM 671 C C . LEU A 1 89 ? 8.189 1.454 -7.296 1.00 96.00 89 LEU A C 1
ATOM 673 O O . LEU A 1 89 ? 8.802 2.121 -8.123 1.00 96.00 89 LEU A O 1
ATOM 677 N N . LEU A 1 90 ? 8.802 0.852 -6.274 1.00 96.69 90 LEU A N 1
ATOM 678 C CA . LEU A 1 90 ? 10.249 0.923 -6.071 1.00 96.69 90 LEU A CA 1
ATOM 679 C C . LEU A 1 90 ? 11.004 0.219 -7.195 1.00 96.69 90 LEU A C 1
ATOM 681 O O . LEU A 1 90 ? 12.031 0.729 -7.638 1.00 96.69 90 LEU A O 1
ATOM 685 N N . ARG A 1 91 ? 10.489 -0.910 -7.687 1.00 96.06 91 ARG A N 1
ATOM 686 C CA . ARG A 1 91 ? 11.055 -1.608 -8.840 1.00 96.06 91 ARG A CA 1
ATOM 687 C C . ARG A 1 91 ? 10.988 -0.743 -10.095 1.00 96.06 91 ARG A C 1
ATOM 689 O O . ARG A 1 91 ? 12.034 -0.455 -10.667 1.00 96.06 91 ARG A O 1
ATOM 696 N N . GLY A 1 92 ? 9.808 -0.233 -10.445 1.00 95.19 92 GLY A N 1
ATOM 697 C CA . GLY A 1 92 ? 9.638 0.647 -11.600 1.00 95.19 92 GLY A CA 1
ATOM 698 C C . GLY A 1 92 ? 10.481 1.924 -11.506 1.00 95.19 92 GLY A C 1
ATOM 699 O O . GLY A 1 92 ? 11.110 2.336 -12.477 1.00 95.19 92 GLY A O 1
ATOM 700 N N . ALA A 1 93 ? 10.575 2.527 -10.318 1.00 95.81 93 ALA A N 1
ATOM 701 C CA . ALA A 1 93 ? 11.438 3.683 -10.090 1.00 95.81 93 ALA A CA 1
ATOM 702 C C . ALA A 1 93 ? 12.930 3.338 -10.212 1.00 95.81 93 ALA A C 1
ATOM 704 O O . ALA A 1 93 ? 13.699 4.165 -10.691 1.00 95.81 93 ALA A O 1
ATOM 705 N N . THR A 1 94 ? 13.345 2.134 -9.809 1.00 95.88 94 THR A N 1
ATOM 706 C CA . THR A 1 94 ? 14.735 1.673 -9.952 1.00 95.88 94 THR A CA 1
ATOM 707 C C . THR A 1 94 ? 15.100 1.464 -11.419 1.00 95.88 94 THR A C 1
ATOM 709 O O . THR A 1 94 ? 16.191 1.856 -11.827 1.00 95.88 94 THR A O 1
ATOM 712 N N . GLU A 1 95 ? 14.182 0.897 -12.207 1.00 94.81 95 GLU A N 1
ATOM 713 C CA . GLU A 1 95 ? 14.338 0.712 -13.655 1.00 94.81 95 GLU A CA 1
ATOM 714 C C . GLU A 1 95 ? 14.430 2.052 -14.397 1.00 94.81 95 GLU A C 1
ATOM 716 O O . GLU A 1 95 ? 15.224 2.191 -15.325 1.00 94.81 95 GLU A O 1
ATOM 721 N N . LEU A 1 96 ? 13.659 3.055 -13.965 1.00 94.00 96 LEU A N 1
ATOM 722 C CA . LEU A 1 96 ? 13.675 4.388 -14.562 1.00 94.00 96 LEU A CA 1
ATOM 723 C C . LEU A 1 96 ? 14.908 5.208 -14.146 1.00 94.00 96 LEU A C 1
ATOM 725 O O . LEU A 1 96 ? 15.606 5.761 -14.994 1.00 94.00 96 LEU A O 1
ATOM 729 N N . TYR A 1 97 ? 15.143 5.343 -12.836 1.00 92.38 97 TYR A N 1
ATOM 730 C CA . TYR A 1 97 ? 16.227 6.139 -12.261 1.00 92.38 97 TYR A CA 1
ATOM 731 C C . TYR A 1 97 ? 16.459 5.777 -10.784 1.00 92.38 97 TYR A C 1
ATOM 733 O O . TYR A 1 97 ? 15.748 6.240 -9.892 1.00 92.38 97 TYR A O 1
ATOM 741 N N . TRP A 1 98 ? 17.494 4.988 -10.487 1.00 92.94 98 TRP A N 1
ATOM 742 C CA . TRP A 1 98 ? 17.730 4.447 -9.137 1.00 92.94 98 TRP A CA 1
ATOM 743 C C . TRP A 1 98 ? 17.758 5.474 -7.976 1.00 92.94 98 TRP A C 1
ATOM 745 O O . TRP A 1 98 ? 17.260 5.133 -6.899 1.00 92.94 98 TRP A O 1
ATOM 755 N N . PRO A 1 99 ? 18.238 6.731 -8.117 1.00 96.00 99 PRO A N 1
ATOM 756 C CA . PRO A 1 99 ? 18.168 7.703 -7.024 1.00 96.00 99 PRO A CA 1
ATOM 757 C C . PRO A 1 99 ? 16.731 8.116 -6.688 1.00 96.00 99 PRO A C 1
ATOM 759 O O . PRO A 1 99 ? 16.435 8.406 -5.530 1.00 96.00 99 PRO A O 1
ATOM 762 N N . LEU A 1 100 ? 15.814 8.091 -7.662 1.00 92.19 100 LEU A N 1
ATOM 763 C CA . LEU A 1 100 ? 14.390 8.322 -7.411 1.00 92.19 100 LEU A CA 1
ATOM 764 C C . LEU A 1 100 ? 13.821 7.239 -6.490 1.00 92.19 100 LEU A C 1
ATOM 766 O O . LEU A 1 100 ? 13.080 7.558 -5.561 1.00 92.19 100 LEU A O 1
ATOM 770 N N . ALA A 1 101 ? 14.206 5.977 -6.699 1.00 94.12 101 ALA A N 1
ATOM 771 C CA . ALA A 1 101 ? 13.781 4.878 -5.837 1.00 94.12 101 ALA A CA 1
ATOM 772 C C . ALA A 1 101 ? 14.211 5.100 -4.378 1.00 94.12 101 ALA A C 1
ATOM 774 O O . ALA A 1 101 ? 13.425 4.837 -3.470 1.00 94.12 101 ALA A O 1
ATOM 775 N N . LEU A 1 102 ? 15.406 5.658 -4.136 1.00 95.12 102 LEU A N 1
ATOM 776 C CA . LEU A 1 102 ? 15.848 6.023 -2.785 1.00 95.12 102 LEU A CA 1
ATOM 777 C C . LEU A 1 102 ? 14.988 7.125 -2.167 1.00 95.12 102 LEU A C 1
ATOM 779 O O . LEU A 1 102 ? 14.577 7.001 -1.014 1.00 95.12 102 LEU A O 1
ATOM 783 N N . VAL A 1 103 ? 14.684 8.182 -2.923 1.00 94.88 103 VAL A N 1
ATOM 784 C CA . VAL A 1 103 ? 13.818 9.272 -2.445 1.00 94.88 103 VAL A CA 1
ATOM 785 C C . VAL A 1 103 ? 12.431 8.735 -2.084 1.00 94.88 103 VAL A C 1
ATOM 787 O O . VAL A 1 103 ? 11.914 9.040 -1.008 1.00 94.88 103 VAL A O 1
ATOM 790 N N . ILE A 1 104 ? 11.857 7.880 -2.936 1.00 93.69 104 ILE A N 1
ATOM 791 C CA . ILE A 1 104 ? 10.570 7.226 -2.677 1.00 93.69 104 ILE A CA 1
ATOM 792 C C . ILE A 1 104 ? 10.667 6.334 -1.436 1.00 93.69 104 ILE A C 1
ATOM 794 O O . ILE A 1 104 ? 9.828 6.446 -0.547 1.00 93.69 104 ILE A O 1
ATOM 798 N N . ALA A 1 105 ? 11.696 5.491 -1.326 1.00 94.44 105 ALA A N 1
ATOM 799 C CA . ALA A 1 105 ? 11.887 4.605 -0.179 1.00 94.44 105 ALA A CA 1
ATOM 800 C C . ALA A 1 105 ? 11.992 5.387 1.139 1.00 94.44 105 ALA A C 1
ATOM 802 O O . ALA A 1 105 ? 11.343 5.027 2.120 1.00 94.44 105 ALA A O 1
ATOM 803 N N . ILE A 1 106 ? 12.741 6.492 1.159 1.00 94.62 106 ILE A N 1
ATOM 804 C CA . ILE A 1 106 ? 12.842 7.377 2.326 1.00 94.62 106 ILE A CA 1
ATOM 805 C C . ILE A 1 106 ? 11.480 8.000 2.648 1.00 94.62 106 ILE A C 1
ATOM 807 O O . ILE A 1 106 ? 11.064 7.988 3.806 1.00 94.62 106 ILE A O 1
ATOM 811 N N . GLY A 1 107 ? 10.749 8.490 1.643 1.00 92.12 107 GLY A N 1
ATOM 812 C CA . GLY A 1 107 ? 9.393 9.013 1.828 1.00 92.12 107 GLY A CA 1
ATOM 813 C C . GLY A 1 107 ? 8.446 7.979 2.444 1.00 92.12 107 GLY A C 1
ATOM 814 O O . GLY A 1 107 ? 7.727 8.281 3.398 1.00 92.12 107 GLY A O 1
ATOM 815 N N . LEU A 1 108 ? 8.505 6.732 1.967 1.00 91.69 108 LEU A N 1
ATOM 816 C CA . LEU A 1 108 ? 7.745 5.611 2.519 1.00 91.69 108 LEU A CA 1
ATOM 817 C C . LEU A 1 108 ? 8.156 5.288 3.964 1.00 91.69 108 LEU A C 1
ATOM 819 O O . LEU A 1 108 ? 7.286 5.004 4.783 1.00 91.69 108 LEU A O 1
ATOM 823 N N . LEU A 1 109 ? 9.447 5.374 4.305 1.00 92.00 109 LEU A N 1
ATOM 824 C CA . LEU A 1 109 ? 9.944 5.170 5.672 1.00 92.00 109 LEU A CA 1
ATOM 825 C C . LEU A 1 109 ? 9.445 6.254 6.637 1.00 92.00 109 LEU A C 1
ATOM 827 O O . LEU A 1 109 ? 8.948 5.951 7.724 1.00 92.00 109 LEU A O 1
ATOM 831 N N . LEU A 1 110 ? 9.512 7.518 6.218 1.00 91.19 110 LEU A N 1
ATOM 832 C CA . LEU A 1 110 ? 9.020 8.664 6.990 1.00 91.19 110 LEU A CA 1
ATOM 833 C C . LEU A 1 110 ? 7.497 8.621 7.203 1.00 91.19 110 LEU A C 1
ATOM 835 O O . LEU A 1 110 ? 6.979 9.220 8.148 1.00 91.19 110 LEU A O 1
ATOM 839 N N . TRP A 1 111 ? 6.779 7.871 6.366 1.00 87.12 111 TRP A N 1
ATOM 840 C CA . TRP A 1 111 ? 5.335 7.671 6.446 1.00 87.12 111 TRP A CA 1
ATOM 841 C C . TRP A 1 111 ? 4.887 6.633 7.493 1.00 87.12 111 TRP A C 1
ATOM 843 O O . TRP A 1 111 ? 3.716 6.627 7.901 1.00 87.12 111 TRP A O 1
ATOM 853 N N . LEU A 1 112 ? 5.782 5.763 7.978 1.00 87.31 112 LEU A N 1
ATOM 854 C CA . LEU A 1 112 ? 5.417 4.726 8.954 1.00 87.31 112 LEU A CA 1
ATOM 855 C C . LEU A 1 112 ? 4.886 5.299 10.279 1.00 87.31 112 LEU A C 1
ATOM 857 O O . LEU A 1 112 ? 3.790 4.900 10.690 1.00 87.31 112 LEU A O 1
ATOM 861 N N . PRO A 1 113 ? 5.578 6.232 10.968 1.00 87.62 113 PRO A N 1
ATOM 862 C CA . PRO A 1 113 ? 5.121 6.701 12.275 1.00 87.62 113 PRO A CA 1
ATOM 863 C C . PRO A 1 113 ? 3.728 7.358 12.240 1.00 87.62 113 PRO A C 1
ATOM 865 O O . PRO A 1 113 ? 2.902 7.021 13.096 1.00 87.62 113 PRO A O 1
ATOM 868 N N . PRO A 1 114 ? 3.402 8.243 11.271 1.00 85.94 114 PRO A N 1
ATOM 869 C CA . PRO A 1 114 ? 2.045 8.766 11.113 1.00 85.94 114 PRO A CA 1
ATOM 870 C C . PRO A 1 114 ? 0.994 7.674 10.880 1.00 85.94 114 PRO A C 1
ATOM 872 O O . PRO A 1 114 ? -0.074 7.722 11.488 1.00 85.94 114 PRO A O 1
ATOM 875 N N . SER A 1 115 ? 1.301 6.659 10.069 1.00 84.81 115 SER A N 1
ATOM 876 C CA . SER A 1 115 ? 0.377 5.551 9.772 1.00 84.81 115 SER A CA 1
ATOM 877 C C . SER A 1 115 ? 0.040 4.721 11.007 1.00 84.81 115 SER A C 1
ATOM 879 O O . SER A 1 115 ? -1.124 4.401 11.256 1.00 84.81 115 SER A O 1
ATOM 881 N N . LEU A 1 116 ? 1.046 4.442 11.840 1.00 84.12 116 LEU A N 1
ATOM 882 C CA . LEU A 1 116 ? 0.851 3.727 13.098 1.00 84.12 116 LEU A CA 1
ATOM 883 C C . LEU A 1 116 ? -0.012 4.529 14.081 1.00 84.12 116 LEU A C 1
ATOM 885 O O . LEU A 1 116 ? -0.916 3.981 14.716 1.00 84.12 116 LEU A O 1
ATOM 889 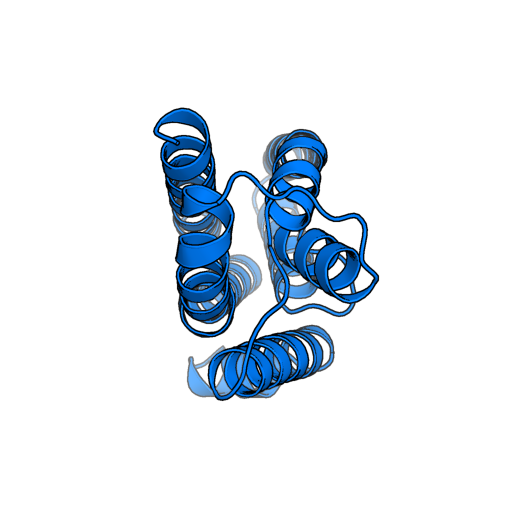N N . ARG A 1 117 ? 0.220 5.845 14.173 1.00 84.62 117 ARG A N 1
ATOM 890 C CA . ARG A 1 117 ? -0.596 6.750 15.001 1.00 84.62 117 ARG A CA 1
ATOM 891 C C . ARG A 1 117 ? -2.052 6.790 14.533 1.00 84.62 117 ARG A C 1
ATOM 893 O O . ARG A 1 117 ? -2.955 6.818 15.367 1.00 84.62 117 ARG A O 1
ATOM 900 N N . LEU A 1 118 ? -2.289 6.752 13.221 1.00 83.56 118 LEU A N 1
ATOM 901 C CA . LEU A 1 118 ? -3.636 6.710 12.650 1.00 83.56 118 LEU A CA 1
ATOM 902 C C . LEU A 1 118 ? -4.363 5.411 12.989 1.00 83.56 118 LEU A C 1
ATOM 904 O O . LEU A 1 118 ? -5.518 5.468 13.408 1.00 83.56 118 LEU A O 1
ATOM 908 N N . GLY A 1 119 ? -3.695 4.260 12.898 1.00 81.81 119 GLY A N 1
ATOM 909 C CA . GLY A 1 119 ? -4.300 2.983 13.282 1.00 81.81 119 GLY A CA 1
ATOM 910 C C . GLY A 1 119 ? -4.720 2.938 14.757 1.00 81.81 119 GLY A C 1
ATOM 911 O O . GLY A 1 119 ? -5.814 2.479 15.072 1.00 81.81 119 GLY A O 1
ATOM 912 N N . ARG A 1 120 ? -3.930 3.525 15.666 1.00 79.88 120 ARG A N 1
ATOM 913 C CA . ARG A 1 120 ? -4.295 3.644 17.097 1.00 79.88 120 ARG A CA 1
ATOM 914 C C . ARG A 1 120 ? -5.472 4.584 17.373 1.00 79.88 120 ARG A C 1
ATOM 916 O O . ARG A 1 120 ? -6.112 4.474 18.418 1.00 79.88 120 ARG A O 1
ATOM 923 N N . SER A 1 121 ? -5.768 5.504 16.449 1.00 79.31 121 SER A N 1
ATOM 924 C CA . SER A 1 121 ? -6.927 6.406 16.543 1.00 79.31 121 SER A CA 1
ATOM 925 C C . SER A 1 121 ? -8.263 5.728 16.201 1.00 79.31 121 SER A C 1
ATOM 927 O O . SER A 1 121 ? -9.327 6.336 16.359 1.00 79.31 121 SER A O 1
ATOM 929 N N . LEU A 1 122 ? -8.227 4.475 15.737 1.00 78.62 122 LEU A N 1
ATOM 930 C CA . LEU A 1 122 ? -9.412 3.672 15.458 1.00 78.62 122 LEU A CA 1
ATOM 931 C C . LEU A 1 122 ? -10.034 3.174 16.776 1.00 78.62 122 LEU A C 1
ATOM 933 O O . LEU A 1 122 ? -9.347 2.689 17.672 1.00 78.62 122 LEU A O 1
ATOM 937 N N . GLY A 1 123 ? -11.350 3.327 16.925 1.00 76.69 123 GLY A N 1
ATOM 938 C CA . GLY A 1 123 ? -12.101 2.775 18.065 1.00 76.69 123 GLY A CA 1
ATOM 939 C C . GLY A 1 123 ? -12.531 1.335 17.809 1.00 76.69 123 GLY A C 1
ATOM 940 O O . GLY A 1 123 ? -12.108 0.726 16.840 1.00 76.69 123 GLY A O 1
ATOM 941 N N . LEU A 1 124 ? -13.422 0.769 18.624 1.00 76.56 124 LEU A N 1
ATOM 942 C CA . LEU A 1 124 ? -13.968 -0.563 18.336 1.00 76.56 124 LEU A CA 1
ATOM 943 C C . LEU A 1 124 ? -14.985 -0.484 17.179 1.00 76.56 124 LEU A C 1
ATOM 945 O O . LEU A 1 124 ? -15.947 0.277 17.297 1.00 76.56 124 LEU A O 1
ATOM 949 N N . PRO A 1 125 ? -14.837 -1.267 16.095 1.00 71.50 125 PRO A N 1
ATOM 950 C CA . PRO A 1 125 ? -15.849 -1.302 15.052 1.00 71.50 125 PRO A CA 1
ATOM 951 C C . PRO A 1 125 ? -17.090 -2.026 15.594 1.00 71.50 125 PRO A C 1
ATOM 953 O O . PRO A 1 125 ? -16.974 -3.086 16.212 1.00 71.50 125 PRO A O 1
ATOM 956 N N . ARG A 1 126 ? -18.286 -1.461 15.390 1.00 76.81 126 ARG A N 1
ATOM 957 C CA . ARG A 1 126 ? -19.552 -2.042 15.877 1.00 76.81 126 ARG A CA 1
ATOM 958 C C . ARG A 1 126 ? -20.490 -2.411 14.725 1.00 76.81 126 ARG A C 1
ATOM 960 O O . ARG A 1 126 ? -20.627 -1.674 13.748 1.00 76.81 126 ARG A O 1
ATOM 967 N N . GLY A 1 127 ? -21.160 -3.558 14.860 1.00 80.00 127 GLY A N 1
ATOM 968 C CA . GLY A 1 127 ? -22.188 -4.032 13.928 1.00 80.00 127 GLY A CA 1
ATOM 969 C C . GLY A 1 127 ? -21.691 -4.132 12.482 1.00 80.00 127 GLY A C 1
ATOM 970 O O . GLY A 1 127 ? -20.679 -4.770 12.201 1.00 80.00 127 GLY A O 1
ATOM 971 N N . ARG A 1 128 ? -22.386 -3.456 11.559 1.00 79.38 128 ARG A N 1
ATOM 972 C CA . ARG A 1 128 ? -22.075 -3.459 10.116 1.00 79.38 128 ARG A CA 1
ATOM 973 C C . ARG A 1 128 ? -20.679 -2.920 9.778 1.00 79.38 128 ARG A C 1
ATOM 975 O O . ARG A 1 128 ? -20.098 -3.343 8.784 1.00 79.38 128 ARG A O 1
ATOM 982 N N . GLN A 1 129 ? -20.120 -2.031 10.603 1.00 78.25 129 GLN A N 1
ATOM 983 C CA . GLN A 1 129 ? -18.770 -1.501 10.382 1.00 78.25 129 GLN A CA 1
ATOM 984 C C . GLN A 1 129 ? -17.695 -2.570 10.594 1.00 78.25 129 GLN A C 1
ATOM 986 O O . GLN A 1 129 ? -16.714 -2.587 9.863 1.00 78.25 129 GLN A O 1
ATOM 991 N N . ALA A 1 130 ? -17.896 -3.496 11.538 1.00 80.31 130 ALA A N 1
ATOM 992 C CA . ALA A 1 130 ? -16.956 -4.592 11.769 1.00 80.31 130 ALA A CA 1
ATOM 993 C C . ALA A 1 130 ? -16.875 -5.527 10.558 1.00 80.31 130 ALA A C 1
ATOM 995 O O . ALA A 1 130 ? -15.776 -5.890 10.144 1.00 80.31 130 ALA A O 1
ATOM 996 N N . ALA A 1 131 ? -18.021 -5.839 9.945 1.00 82.06 131 ALA A N 1
ATOM 997 C CA . ALA A 1 131 ? -18.066 -6.611 8.707 1.00 82.06 131 ALA A CA 1
ATOM 998 C C . ALA A 1 131 ? -17.353 -5.876 7.560 1.00 82.06 131 ALA A C 1
ATOM 1000 O O . ALA A 1 131 ? -16.510 -6.466 6.893 1.00 82.06 131 ALA A O 1
ATOM 1001 N N . GLY A 1 132 ? -17.624 -4.577 7.376 1.00 82.75 132 GLY A N 1
ATOM 1002 C CA . GLY A 1 132 ? -16.958 -3.765 6.351 1.00 82.75 132 GLY A CA 1
ATOM 1003 C C . GLY A 1 132 ? -15.436 -3.716 6.517 1.00 82.75 132 GLY A C 1
ATOM 1004 O O . GLY A 1 132 ? -14.707 -3.924 5.553 1.00 82.75 132 GLY A O 1
ATOM 1005 N N . THR A 1 133 ? -14.947 -3.516 7.743 1.00 82.00 133 THR A N 1
ATOM 1006 C CA . THR A 1 133 ? -13.509 -3.535 8.053 1.00 82.00 133 THR A CA 1
ATOM 1007 C C . THR A 1 133 ? -12.890 -4.910 7.810 1.00 82.00 133 THR A C 1
ATOM 1009 O O . THR A 1 133 ? -11.808 -4.996 7.234 1.00 82.00 133 THR A O 1
ATOM 1012 N N . ALA A 1 134 ? -13.558 -5.988 8.229 1.00 86.12 134 ALA A N 1
ATOM 1013 C CA . ALA A 1 134 ? -13.064 -7.346 8.016 1.00 86.12 134 ALA A CA 1
ATOM 1014 C C . ALA A 1 134 ? -12.956 -7.675 6.520 1.00 86.12 134 ALA A C 1
ATOM 1016 O O . ALA A 1 134 ? -11.930 -8.191 6.086 1.00 86.12 134 ALA A O 1
ATOM 1017 N N . ILE A 1 135 ? -13.969 -7.307 5.728 1.00 88.62 135 ILE A N 1
ATOM 1018 C CA . ILE A 1 135 ? -13.962 -7.463 4.267 1.00 88.62 135 ILE A CA 1
ATOM 1019 C C . ILE A 1 135 ? -12.831 -6.638 3.646 1.00 88.62 135 ILE A C 1
ATOM 1021 O O . ILE A 1 135 ? -12.081 -7.159 2.827 1.00 88.62 135 ILE A O 1
ATOM 1025 N N . ALA A 1 136 ? -12.663 -5.381 4.060 1.00 89.12 136 ALA A N 1
ATOM 1026 C CA . ALA A 1 136 ? -11.601 -4.511 3.560 1.00 89.12 136 ALA A CA 1
ATOM 1027 C C . ALA A 1 136 ? -10.198 -5.074 3.844 1.00 89.12 136 ALA A C 1
ATOM 1029 O O . ALA A 1 136 ? -9.346 -5.085 2.956 1.00 89.12 136 ALA A O 1
ATOM 1030 N N . LEU A 1 137 ? -9.963 -5.581 5.059 1.00 88.75 137 LEU A N 1
ATOM 1031 C CA . LEU A 1 137 ? -8.705 -6.233 5.427 1.00 88.75 137 LEU A CA 1
ATOM 1032 C C . LEU A 1 137 ? -8.491 -7.517 4.621 1.00 88.75 137 LEU A C 1
ATOM 1034 O O . LEU A 1 137 ? -7.411 -7.707 4.072 1.00 88.75 137 LEU A O 1
ATOM 1038 N N . ALA A 1 138 ? -9.514 -8.369 4.509 1.00 91.44 138 ALA A N 1
ATOM 1039 C CA . ALA A 1 138 ? -9.436 -9.619 3.759 1.00 91.44 138 ALA A CA 1
ATOM 1040 C C . ALA A 1 138 ? -9.137 -9.378 2.273 1.00 91.44 138 ALA A C 1
ATOM 1042 O O . ALA A 1 138 ? -8.243 -10.013 1.721 1.00 91.44 138 ALA A O 1
ATOM 1043 N N . LEU A 1 139 ? -9.819 -8.413 1.648 1.00 90.75 139 LEU A N 1
ATOM 1044 C CA . LEU A 1 139 ? -9.537 -7.988 0.278 1.00 90.75 139 LEU A CA 1
ATOM 1045 C C . LEU A 1 139 ? -8.116 -7.443 0.154 1.00 90.75 139 LEU A C 1
ATOM 10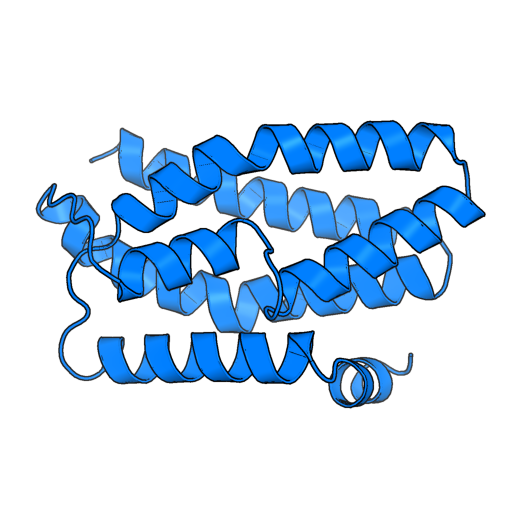47 O O . LEU A 1 139 ? -7.395 -7.833 -0.755 1.00 90.75 139 LEU A O 1
ATOM 1051 N N . SER A 1 140 ? -7.680 -6.590 1.083 1.00 91.12 140 SER A N 1
ATOM 1052 C CA . SER A 1 140 ? -6.322 -6.047 1.056 1.00 91.12 140 SER A CA 1
ATOM 1053 C C . SER A 1 140 ? -5.261 -7.148 1.131 1.00 91.12 140 SER A C 1
ATOM 1055 O O . SER A 1 140 ? -4.280 -7.089 0.395 1.00 91.12 140 SER A O 1
ATOM 1057 N N . VAL A 1 141 ? -5.464 -8.175 1.961 1.00 93.00 141 VAL A N 1
ATOM 1058 C CA . VAL A 1 141 ? -4.572 -9.344 2.021 1.00 93.00 141 VAL A CA 1
ATOM 1059 C C . VAL A 1 141 ? -4.636 -10.153 0.728 1.00 93.00 141 VAL A C 1
ATOM 1061 O O . VAL A 1 141 ? -3.593 -10.463 0.165 1.00 93.00 141 VAL A O 1
ATOM 1064 N N . ALA A 1 142 ? -5.833 -10.465 0.224 1.00 93.06 142 ALA A N 1
ATOM 1065 C CA . ALA A 1 142 ? -5.996 -11.238 -1.006 1.00 93.06 142 ALA A CA 1
ATOM 1066 C C . ALA A 1 142 ? -5.272 -10.578 -2.190 1.00 93.06 142 ALA A C 1
ATOM 1068 O O . ALA A 1 142 ? -4.540 -11.241 -2.919 1.00 93.06 142 ALA A O 1
ATOM 1069 N N . ILE A 1 143 ? -5.409 -9.257 -2.318 1.00 91.75 143 ILE A N 1
ATOM 1070 C CA . ILE A 1 143 ? -4.761 -8.457 -3.360 1.00 91.75 143 ILE A CA 1
ATOM 1071 C C . ILE A 1 143 ? -3.249 -8.362 -3.132 1.00 91.75 143 ILE A C 1
ATOM 1073 O O . ILE A 1 143 ? -2.483 -8.418 -4.086 1.00 91.75 143 ILE A O 1
ATOM 1077 N N . GLY A 1 144 ? -2.798 -8.211 -1.885 1.00 91.19 144 GLY A N 1
ATOM 1078 C CA . GLY A 1 144 ? -1.368 -8.148 -1.577 1.00 91.19 144 GLY A CA 1
ATOM 1079 C C . GLY A 1 144 ? -0.637 -9.461 -1.842 1.00 91.19 144 GLY A C 1
ATOM 1080 O O . GLY A 1 144 ? 0.497 -9.439 -2.312 1.00 91.19 144 GLY A O 1
ATOM 1081 N N . VAL A 1 145 ? -1.290 -10.595 -1.580 1.00 92.50 145 VAL A N 1
ATOM 1082 C CA . VAL A 1 145 ? -0.750 -11.936 -1.848 1.00 92.50 145 VAL A CA 1
ATOM 1083 C C . VAL A 1 145 ? -0.836 -12.281 -3.334 1.00 92.50 145 VAL A C 1
ATOM 1085 O O . VAL A 1 145 ? 0.089 -12.881 -3.877 1.00 92.50 145 VAL A O 1
ATOM 1088 N N . TYR A 1 146 ? -1.931 -11.906 -3.996 1.00 91.94 146 TYR A N 1
ATOM 1089 C CA . TYR A 1 146 ? -2.170 -12.228 -5.397 1.00 91.94 146 TYR A CA 1
ATOM 1090 C C . TYR A 1 146 ? -2.708 -11.006 -6.161 1.00 91.94 146 TYR A C 1
ATOM 1092 O O . TYR A 1 146 ? -3.915 -10.893 -6.383 1.00 91.94 146 TYR A O 1
ATOM 1100 N N . PRO A 1 147 ? -1.827 -10.071 -6.572 1.00 90.31 147 PRO A N 1
ATOM 1101 C CA . PRO A 1 147 ? -2.240 -8.834 -7.242 1.00 90.31 147 PRO A CA 1
ATOM 1102 C C . PRO A 1 147 ? -2.684 -9.048 -8.697 1.00 90.31 147 PRO A C 1
ATOM 1104 O O . PRO A 1 147 ? -3.433 -8.233 -9.236 1.00 90.31 147 PRO A O 1
ATOM 1107 N N . GLN A 1 148 ? -2.267 -10.153 -9.324 1.00 90.56 148 GLN A N 1
ATOM 1108 C CA . GLN A 1 148 ? -2.426 -10.398 -10.760 1.00 90.56 148 GLN A CA 1
ATOM 1109 C C . GLN A 1 148 ? -3.865 -10.302 -11.294 1.00 90.56 148 GLN A C 1
ATOM 1111 O O . GLN A 1 148 ? -4.035 -9.725 -12.360 1.00 90.56 148 GLN A O 1
ATOM 1116 N N . PRO A 1 149 ? -4.916 -10.791 -10.606 1.00 88.88 149 PRO A N 1
ATOM 1117 C CA . PRO A 1 149 ? -6.286 -10.669 -11.104 1.00 88.88 149 PRO A CA 1
ATOM 1118 C C . PRO A 1 149 ? -6.762 -9.223 -11.220 1.00 88.88 149 PRO A C 1
ATOM 1120 O O . PRO A 1 149 ? -7.571 -8.906 -12.081 1.00 88.88 149 PRO A O 1
ATOM 1123 N N . ILE A 1 150 ? -6.290 -8.338 -10.339 1.00 87.38 150 ILE A N 1
ATOM 1124 C CA . ILE A 1 150 ? -6.646 -6.919 -10.405 1.00 87.38 150 ILE A CA 1
ATOM 1125 C C . ILE A 1 150 ? -5.883 -6.229 -11.525 1.00 87.38 150 ILE A C 1
ATOM 1127 O O . ILE A 1 150 ? -6.455 -5.407 -12.238 1.00 87.38 150 ILE A O 1
ATOM 1131 N N . LEU A 1 151 ? -4.604 -6.566 -11.671 1.00 89.31 151 LEU A N 1
ATOM 1132 C CA . LEU A 1 151 ? -3.765 -6.024 -12.732 1.00 89.31 151 LEU A CA 1
ATOM 1133 C C . LEU A 1 151 ? -4.287 -6.450 -14.109 1.00 89.31 151 LEU A C 1
ATOM 1135 O O . LEU A 1 151 ? -4.502 -5.591 -14.961 1.00 89.31 151 LEU A O 1
ATOM 1139 N N . SER A 1 152 ? -4.665 -7.720 -14.272 1.00 89.69 152 SER A N 1
ATOM 1140 C CA . SER A 1 152 ? -5.185 -8.231 -15.541 1.00 89.69 152 SER A CA 1
ATOM 1141 C C . SER A 1 152 ? -6.520 -7.597 -15.933 1.00 89.69 152 SER A C 1
ATOM 1143 O O . SER A 1 152 ? -6.732 -7.291 -17.105 1.00 89.69 152 SER A O 1
ATOM 1145 N N . LEU A 1 153 ? -7.401 -7.314 -14.962 1.00 87.06 153 LEU A N 1
ATOM 1146 C CA . LEU A 1 153 ? -8.627 -6.537 -15.188 1.00 87.06 153 LEU A CA 1
ATOM 1147 C C . LEU A 1 153 ? -8.342 -5.099 -15.649 1.00 87.06 153 LEU A C 1
ATOM 1149 O O . LEU A 1 153 ? -9.176 -4.503 -16.328 1.00 87.06 153 LEU A O 1
ATOM 1153 N N . ALA A 1 154 ? -7.185 -4.545 -15.285 1.00 83.31 154 ALA A N 1
ATOM 1154 C CA . ALA A 1 154 ? -6.717 -3.236 -15.730 1.00 83.31 154 ALA A CA 1
ATOM 1155 C C . ALA A 1 154 ? -5.884 -3.292 -17.028 1.00 83.31 154 ALA A C 1
ATOM 1157 O O . ALA A 1 154 ? -5.443 -2.245 -17.498 1.00 83.31 154 ALA A O 1
ATOM 1158 N N . GLY A 1 155 ? -5.691 -4.478 -17.620 1.00 84.00 155 GLY A N 1
ATOM 1159 C CA . GLY A 1 155 ? -4.899 -4.672 -18.839 1.00 84.00 155 GLY A CA 1
ATOM 1160 C C . GLY A 1 155 ? -3.381 -4.697 -18.623 1.00 84.00 155 GLY A C 1
ATOM 1161 O O . GLY A 1 155 ? -2.647 -4.417 -19.569 1.00 84.00 155 GLY A O 1
ATOM 1162 N N . LEU A 1 156 ? -2.928 -5.005 -17.401 1.00 80.75 156 LEU A N 1
ATOM 1163 C CA . LEU A 1 156 ? -1.522 -5.102 -16.976 1.00 80.75 156 LEU A CA 1
ATOM 1164 C C . LEU A 1 156 ? -1.171 -6.536 -16.552 1.00 80.75 156 LEU A C 1
ATOM 1166 O O . LEU A 1 156 ? -0.056 -6.987 -16.888 1.00 80.75 156 LEU A O 1
#

Secondary structure (DSSP, 8-state):
-HHHHHHHHHHHHHHHHHHHHHHTS-SHHHHHHHHHHHHHIIIIIHHHHHHHHHHHHHT-----HHHHHHHHHHHT-TTSHHHHHHHHHHHHHHHHHHHHHHHHHHHHHHTHHHHHHHHHT-----THHHHHHHHHHHHHHHHHH--HHHHHHTT-

pLDDT: mean 86.18, std 8.54, range [52.78, 96.69]

Foldseek 3Di:
DVVLVVLLVVLLVVLVVQLVLLVVLPDLLSPLLNLLSVCLCVQASVLQVVQLVVLVVVVDFDPDPLLQLQLCQSLQHPQFSSVSSLVSSLVSCCVVPNVVSVVSVVVSVVVSVSSSVSSRSGDDQDDPSVVSNVRSSVVRNVCSNPVVVSSVVVVD

Mean predicted aligned error: 5.22 Å

Nearest PDB structures (foldseek):
  7r4f-assembly1_M  TM=8.298E-01  e=1.073E-02  Bos taurus
  7v2c-assembly1_r  TM=8.041E-01  e=1.966E-02  Sus scrofa
  8e73-assembly1_2M  TM=6.627E-01  e=3.197E-03  Vigna radiata
  7p7k-assembly1_N  TM=7.204E-01  e=8.338E-03  Escherichia coli BL21(DE3)
  8j9j-assembly1_N4  TM=5.440E-01  e=1.006E+00  Euglena gracilis

Solvent-accessible surface area (backbone atoms only — not comparable to full-atom values): 7688 Å² total; per-residue (Å²): 76,74,73,56,55,48,53,54,48,56,54,52,52,50,53,51,48,48,29,52,54,16,56,70,29,93,42,72,38,3,44,50,14,19,52,39,43,51,49,43,46,64,56,36,48,50,49,51,52,62,50,26,54,59,14,37,70,69,70,42,69,37,97,43,73,70,23,52,53,47,10,37,46,66,49,23,34,82,59,18,26,47,25,48,20,49,52,28,29,39,49,25,27,40,75,74,41,53,71,55,23,52,55,51,51,50,53,56,58,69,44,36,65,62,23,43,55,53,15,32,38,28,43,86,65,59,73,72,48,37,54,48,46,51,50,24,51,50,50,30,33,52,36,24,72,51,46,60,70,62,34,51,76,72,75,99

Sequence (156 aa):
SEKGASAWHFSFMADWGLVMCAFGVPVADGQAAAVLVMYGILLSRLPLYLWSRQSLRERIQTDRPINLLAAAMLAGSAPFAGFAARVLLLRGATELYWPLALVIAIGLLLWLPPSLRLGRSLGLPRGRQAAGTAIALALSVAIGVYPQPILSLAGL